Protein AF-A0A1S3DR54-F1 (afdb_monomer_lite)

pLDDT: mean 94.06, std 5.02, range [76.12, 98.69]

Sequence (127 aa):
MCHYFFRPEYRNDWETTLEKMTVAETISEDTILFWQIHKSIWPVTQRDAVFWSHMTQVPDPSDRDAQNIWIVVNNSTDLDAYPPNQGKYLRLFLTVCMLCQTLVTPPKQGTTITRQDIACKITYCSV

Radius of gyration: 18.11 Å; chains: 1; bounding box: 46×26×55 Å

Structure (mmCIF, N/CA/C/O backbone):
data_AF-A0A1S3DR54-F1
#
_entry.id   AF-A0A1S3DR54-F1
#
loop_
_atom_site.group_PDB
_atom_site.id
_atom_site.type_symbol
_atom_site.label_atom_id
_atom_site.label_alt_id
_atom_site.label_comp_id
_atom_site.label_asym_id
_atom_site.label_entity_id
_atom_site.label_seq_id
_atom_site.pdbx_PDB_ins_code
_atom_site.Cartn_x
_atom_site.Cartn_y
_atom_site.Cartn_z
_atom_site.occupancy
_atom_site.B_iso_or_equiv
_atom_site.auth_seq_id
_atom_site.auth_comp_id
_atom_site.auth_asym_id
_atom_site.auth_atom_id
_atom_site.pdbx_PDB_model_num
ATOM 1 N N . MET A 1 1 ? -7.953 -2.585 7.913 1.00 93.56 1 MET A N 1
ATOM 2 C CA . MET A 1 1 ? -7.652 -1.977 6.598 1.00 93.56 1 MET A CA 1
ATOM 3 C C . MET A 1 1 ? -6.172 -2.086 6.264 1.00 93.56 1 MET A C 1
ATOM 5 O O . MET A 1 1 ? -5.864 -2.817 5.335 1.00 93.56 1 MET A O 1
ATOM 9 N N . CYS A 1 2 ? -5.268 -1.492 7.055 1.00 97.69 2 CYS A N 1
ATOM 10 C CA . CYS A 1 2 ? -3.809 -1.576 6.856 1.00 97.69 2 CYS A CA 1
ATOM 11 C C . CYS A 1 2 ? -3.279 -2.993 6.580 1.00 97.69 2 CYS A C 1
ATOM 13 O O . CYS A 1 2 ? -2.509 -3.164 5.646 1.00 97.69 2 CYS A O 1
ATOM 15 N N . HIS A 1 3 ? -3.766 -4.014 7.297 1.00 97.31 3 HIS A N 1
ATOM 16 C CA . HIS A 1 3 ? -3.412 -5.416 7.037 1.00 97.31 3 HIS A CA 1
ATOM 17 C C . HIS A 1 3 ? -3.612 -5.841 5.567 1.00 97.31 3 HIS A C 1
ATOM 19 O O . HIS A 1 3 ? -2.680 -6.341 4.948 1.00 97.31 3 HIS A O 1
ATOM 25 N N . TYR A 1 4 ? -4.794 -5.593 4.991 1.00 97.88 4 TYR A N 1
ATOM 26 C CA . TYR A 1 4 ? -5.118 -5.956 3.602 1.00 97.88 4 TYR A CA 1
ATOM 27 C C . TYR A 1 4 ? -4.385 -5.089 2.568 1.00 97.88 4 TYR A C 1
ATOM 29 O O . TYR A 1 4 ? -4.113 -5.538 1.458 1.00 97.88 4 TYR A O 1
ATOM 37 N N . PHE A 1 5 ? -4.053 -3.847 2.929 1.00 97.88 5 PHE A N 1
ATOM 38 C CA . PHE A 1 5 ? -3.267 -2.953 2.078 1.00 97.88 5 PHE A CA 1
ATOM 39 C C . PHE A 1 5 ? -1.783 -3.369 2.026 1.00 97.88 5 PHE A C 1
ATOM 41 O O . PHE A 1 5 ? -1.158 -3.358 0.960 1.00 97.88 5 PHE A O 1
ATOM 48 N N . PHE A 1 6 ? -1.234 -3.777 3.173 1.00 98.31 6 PHE A N 1
ATOM 49 C CA . PHE A 1 6 ? 0.160 -4.181 3.352 1.00 98.31 6 PHE A CA 1
ATOM 50 C C . PHE A 1 6 ? 0.456 -5.582 2.802 1.00 98.31 6 PHE A C 1
ATOM 52 O O . PHE A 1 6 ? 1.439 -5.770 2.086 1.00 98.31 6 PHE A O 1
ATOM 59 N N . ARG A 1 7 ? -0.378 -6.577 3.131 1.00 97.75 7 ARG A N 1
ATOM 60 C CA . ARG A 1 7 ? -0.072 -7.987 2.861 1.00 97.75 7 ARG A CA 1
ATOM 61 C C . ARG A 1 7 ? -0.095 -8.299 1.350 1.00 97.75 7 ARG A C 1
ATOM 63 O O . ARG A 1 7 ? -1.106 -8.036 0.696 1.00 97.75 7 ARG A O 1
ATOM 70 N N . PRO A 1 8 ? 0.976 -8.908 0.795 1.00 97.00 8 PRO A N 1
ATOM 71 C CA . PRO A 1 8 ? 1.060 -9.240 -0.630 1.00 97.00 8 PRO A CA 1
ATOM 72 C C . PRO A 1 8 ? -0.057 -10.168 -1.120 1.00 97.00 8 PRO A C 1
ATOM 74 O O . PRO A 1 8 ? -0.509 -10.030 -2.253 1.00 97.00 8 PRO A O 1
ATOM 77 N N . GLU A 1 9 ? -0.499 -11.099 -0.270 1.00 96.62 9 GLU A N 1
ATOM 78 C CA . GLU A 1 9 ? -1.473 -12.147 -0.609 1.00 96.62 9 GLU A CA 1
ATOM 79 C C . GLU A 1 9 ? -2.836 -11.601 -1.052 1.00 96.62 9 GLU A C 1
ATOM 81 O O . GLU A 1 9 ? -3.459 -12.190 -1.927 1.00 96.62 9 GLU A O 1
ATOM 86 N N . TYR A 1 10 ? -3.247 -10.434 -0.544 1.00 96.56 10 TYR A N 1
ATOM 87 C CA . TYR A 1 10 ? -4.506 -9.787 -0.930 1.00 96.56 10 TYR A CA 1
ATOM 88 C C . TYR A 1 10 ? -4.341 -8.777 -2.065 1.00 96.56 10 TYR A C 1
ATOM 90 O O . TYR A 1 10 ? -5.326 -8.194 -2.511 1.00 96.56 10 TYR A O 1
ATOM 98 N N . ARG A 1 11 ? -3.110 -8.501 -2.525 1.00 94.50 11 ARG A N 1
ATOM 99 C CA . ARG A 1 11 ? -2.858 -7.385 -3.449 1.00 94.50 11 ARG A CA 1
ATOM 100 C C . ARG A 1 11 ? -3.654 -7.528 -4.745 1.00 94.50 11 ARG A C 1
ATOM 102 O O . ARG A 1 11 ? -4.242 -6.553 -5.196 1.00 94.50 11 ARG A O 1
ATOM 109 N N . ASN A 1 12 ? -3.700 -8.732 -5.310 1.00 93.12 12 ASN A N 1
ATOM 110 C CA . ASN A 1 12 ? -4.397 -8.993 -6.572 1.00 93.12 12 ASN A CA 1
ATOM 111 C C . ASN A 1 12 ? -5.929 -8.955 -6.445 1.00 93.12 12 ASN A C 1
ATOM 113 O O . ASN A 1 12 ? -6.605 -8.845 -7.465 1.00 93.12 12 ASN A O 1
ATOM 117 N N . ASP A 1 13 ? -6.473 -9.018 -5.227 1.00 95.06 13 ASP A N 1
ATOM 118 C CA . ASP A 1 13 ? -7.922 -8.993 -5.007 1.00 95.06 13 ASP A CA 1
ATOM 119 C C . ASP A 1 13 ? -8.500 -7.580 -5.167 1.00 95.06 13 ASP A C 1
ATOM 121 O O . ASP A 1 13 ? -9.675 -7.425 -5.503 1.00 95.06 13 ASP A O 1
ATOM 125 N N . TRP A 1 14 ? -7.692 -6.540 -4.922 1.00 93.12 14 TRP A N 1
ATOM 126 C CA . TRP A 1 14 ? -8.159 -5.150 -4.910 1.00 93.12 14 TRP A CA 1
ATOM 127 C C . TRP A 1 14 ? -7.373 -4.198 -5.818 1.00 93.12 14 TRP A C 1
ATOM 129 O O . TRP A 1 14 ? -7.932 -3.196 -6.267 1.00 93.12 14 TRP A O 1
ATOM 139 N N . GLU A 1 15 ? -6.097 -4.465 -6.108 1.00 93.25 15 GLU A N 1
ATOM 140 C CA . GLU A 1 15 ? -5.272 -3.579 -6.930 1.00 93.25 15 GLU A CA 1
ATOM 141 C C . GLU A 1 15 ? -5.443 -3.896 -8.417 1.00 93.25 15 GLU A C 1
ATOM 143 O O . GLU A 1 15 ? -5.069 -4.960 -8.906 1.00 93.25 15 GLU A O 1
ATOM 148 N N . THR A 1 16 ? -5.989 -2.943 -9.167 1.00 94.56 16 THR A N 1
ATOM 149 C CA . THR A 1 16 ? -6.364 -3.147 -10.573 1.00 94.56 16 THR A CA 1
ATOM 150 C C . THR A 1 16 ? -5.348 -2.579 -11.560 1.00 94.56 16 THR A C 1
ATOM 152 O O . THR A 1 16 ? -5.403 -2.912 -12.749 1.00 94.56 16 THR A O 1
ATOM 155 N N . THR A 1 17 ? -4.404 -1.756 -11.095 1.00 93.88 17 THR A N 1
ATOM 156 C CA . THR A 1 17 ? -3.403 -1.083 -11.937 1.00 93.88 17 THR A CA 1
ATOM 157 C C . THR A 1 17 ? -2.126 -1.898 -12.129 1.00 93.88 17 THR A C 1
ATOM 159 O O . THR A 1 17 ? -1.313 -1.562 -12.990 1.00 93.88 17 THR A O 1
ATOM 162 N N . LEU A 1 18 ? -1.946 -2.980 -11.367 1.00 95.12 18 LEU A N 1
ATOM 163 C CA . LEU A 1 18 ? -0.768 -3.837 -11.452 1.00 95.12 18 LEU A CA 1
ATOM 164 C C . LEU A 1 18 ? -0.872 -4.847 -12.592 1.00 95.12 18 LEU A C 1
ATOM 166 O O . LEU A 1 18 ? -1.898 -5.492 -12.799 1.00 95.12 18 LEU A O 1
ATOM 170 N N . GLU A 1 19 ? 0.227 -4.988 -13.324 1.00 95.19 19 GLU A N 1
ATOM 171 C CA . GLU A 1 19 ? 0.463 -6.097 -14.247 1.00 95.19 19 GLU A CA 1
ATOM 172 C C . GLU A 1 19 ? 1.246 -7.217 -13.559 1.00 95.19 19 GLU A C 1
ATOM 174 O O . GLU A 1 19 ? 0.944 -8.394 -13.740 1.00 95.19 19 GLU A O 1
ATOM 179 N N . LYS A 1 20 ? 2.241 -6.855 -12.740 1.00 95.12 20 LYS A N 1
ATOM 180 C CA . LYS A 1 20 ? 3.052 -7.810 -11.985 1.00 95.12 20 LYS A CA 1
ATOM 181 C C . LYS A 1 20 ? 3.435 -7.240 -10.628 1.00 95.12 20 LYS A C 1
ATOM 183 O O . LYS A 1 20 ? 3.804 -6.074 -10.521 1.00 95.12 20 LYS A O 1
ATOM 188 N N . MET A 1 21 ? 3.425 -8.098 -9.615 1.00 96.94 21 MET A N 1
ATOM 189 C CA . MET A 1 21 ? 3.975 -7.823 -8.294 1.00 96.94 21 MET A CA 1
ATOM 190 C C . MET A 1 21 ? 4.956 -8.931 -7.921 1.00 96.94 21 MET A C 1
ATOM 192 O O . MET A 1 21 ? 4.638 -10.113 -8.047 1.00 96.94 21 MET A O 1
ATOM 196 N N . THR A 1 22 ? 6.142 -8.534 -7.475 1.00 97.69 22 THR A N 1
ATOM 197 C CA . THR A 1 22 ? 7.164 -9.422 -6.928 1.00 97.69 22 THR A CA 1
ATOM 198 C C . THR A 1 22 ? 7.517 -8.940 -5.526 1.00 97.69 22 THR A C 1
ATOM 200 O O . THR A 1 22 ? 7.860 -7.770 -5.343 1.00 97.69 22 THR A O 1
ATOM 203 N N . VAL A 1 23 ? 7.472 -9.842 -4.545 1.00 98.25 23 VAL A N 1
ATOM 204 C CA . VAL A 1 23 ? 8.130 -9.629 -3.249 1.00 98.25 23 VAL A CA 1
ATOM 205 C C . VAL A 1 23 ? 9.625 -9.828 -3.475 1.00 98.25 23 VAL A C 1
ATOM 207 O O . VAL A 1 23 ? 10.060 -10.942 -3.758 1.00 98.25 23 VAL A O 1
ATOM 210 N N . ALA A 1 24 ? 10.387 -8.737 -3.443 1.00 97.94 24 ALA A N 1
ATOM 211 C CA . ALA A 1 24 ? 11.827 -8.762 -3.676 1.00 97.94 24 ALA A CA 1
ATOM 212 C C . ALA A 1 24 ? 12.572 -9.318 -2.456 1.00 97.94 24 ALA A C 1
ATOM 214 O O . ALA A 1 24 ? 13.484 -10.125 -2.612 1.00 97.94 24 ALA A O 1
ATOM 215 N N . GLU A 1 25 ? 12.151 -8.910 -1.259 1.00 98.19 25 GLU A N 1
ATOM 216 C CA . GLU A 1 25 ? 12.736 -9.329 0.012 1.00 98.19 25 GLU A CA 1
ATOM 217 C C . GLU A 1 25 ? 11.724 -9.116 1.148 1.00 98.19 25 GLU A C 1
ATOM 219 O O . GLU A 1 25 ? 10.970 -8.141 1.149 1.00 98.19 25 GLU A O 1
ATOM 224 N N . THR A 1 26 ? 11.726 -10.014 2.132 1.00 98.31 26 THR A N 1
ATOM 225 C CA . THR A 1 26 ? 10.997 -9.846 3.395 1.00 98.31 26 THR A CA 1
ATOM 226 C C . THR A 1 26 ? 12.020 -9.565 4.489 1.00 98.31 26 THR A C 1
ATOM 228 O O . THR A 1 26 ? 12.685 -10.491 4.947 1.00 98.31 26 THR A O 1
ATOM 231 N N . ILE A 1 27 ? 12.154 -8.299 4.893 1.00 98.06 27 ILE A N 1
ATOM 232 C CA . ILE A 1 27 ? 13.112 -7.879 5.930 1.00 98.06 27 ILE A CA 1
ATOM 233 C C . ILE A 1 27 ? 12.621 -8.336 7.312 1.00 98.06 27 ILE A C 1
ATOM 235 O O . ILE A 1 27 ? 13.392 -8.830 8.132 1.00 98.06 27 ILE A O 1
ATOM 239 N N . SER A 1 28 ? 11.322 -8.178 7.564 1.00 98.31 28 SER A N 1
ATOM 240 C CA . SER A 1 28 ? 10.644 -8.554 8.806 1.00 98.31 28 SER A CA 1
ATOM 241 C C . SER A 1 28 ? 9.156 -8.802 8.541 1.00 98.31 28 SER A C 1
ATOM 243 O O . SER A 1 28 ? 8.658 -8.593 7.434 1.00 98.31 28 SER A O 1
ATOM 245 N N . GLU A 1 29 ? 8.406 -9.239 9.556 1.00 97.38 29 GLU A N 1
ATOM 246 C CA . GLU A 1 29 ? 6.963 -9.499 9.417 1.00 97.38 29 GLU A CA 1
ATOM 247 C C . GLU A 1 29 ? 6.142 -8.261 9.021 1.00 97.38 29 GLU A C 1
ATOM 249 O O . GLU A 1 29 ? 5.044 -8.398 8.465 1.00 97.38 29 GLU A O 1
ATOM 254 N N . ASP A 1 30 ? 6.678 -7.079 9.319 1.00 98.38 30 ASP A N 1
ATOM 255 C CA . ASP A 1 30 ? 6.081 -5.763 9.135 1.00 98.38 30 ASP A CA 1
ATOM 256 C C . ASP A 1 30 ? 6.801 -4.901 8.085 1.00 98.38 30 ASP A C 1
ATOM 258 O O . ASP A 1 30 ? 6.336 -3.797 7.812 1.00 98.38 30 ASP A O 1
ATOM 262 N N . THR A 1 31 ? 7.881 -5.396 7.462 1.00 98.69 31 THR A N 1
ATOM 263 C CA . THR A 1 31 ? 8.663 -4.657 6.456 1.00 98.69 31 THR A CA 1
ATOM 264 C C . THR A 1 31 ? 9.026 -5.537 5.261 1.00 98.69 31 THR A C 1
ATOM 266 O O . THR A 1 31 ? 9.745 -6.529 5.391 1.00 98.69 31 THR A O 1
ATOM 269 N N . ILE A 1 32 ? 8.543 -5.162 4.075 1.00 98.69 32 ILE A N 1
ATOM 270 C CA . ILE A 1 32 ? 8.681 -5.943 2.836 1.00 98.69 32 ILE A CA 1
ATOM 271 C C . ILE A 1 32 ? 9.114 -5.027 1.691 1.00 98.69 32 ILE A C 1
ATOM 273 O O . ILE A 1 32 ? 8.571 -3.937 1.523 1.00 98.69 32 ILE A O 1
ATOM 277 N N . LEU A 1 33 ? 10.054 -5.482 0.868 1.00 98.56 33 LEU A N 1
ATOM 278 C CA . LEU A 1 33 ? 10.463 -4.827 -0.371 1.00 98.56 33 LEU A CA 1
ATOM 279 C C . LEU A 1 33 ? 9.689 -5.393 -1.559 1.00 98.56 33 LEU A C 1
ATOM 281 O O . LEU A 1 33 ? 9.581 -6.609 -1.742 1.00 98.56 33 LEU A O 1
ATOM 285 N N . PHE A 1 34 ? 9.192 -4.501 -2.407 1.00 98.31 34 PHE A N 1
ATOM 286 C CA . PHE A 1 34 ? 8.440 -4.845 -3.603 1.00 98.31 34 PHE A CA 1
ATOM 287 C C . PHE A 1 34 ? 9.119 -4.311 -4.855 1.00 98.31 34 PHE A C 1
ATOM 289 O O . PHE A 1 34 ? 9.608 -3.182 -4.884 1.00 98.31 34 PHE A O 1
ATOM 296 N N . TRP A 1 35 ? 9.036 -5.103 -5.921 1.00 97.75 35 TRP A N 1
ATOM 297 C CA . TRP A 1 35 ? 9.165 -4.621 -7.289 1.00 97.75 35 TRP A CA 1
ATOM 298 C C . TRP A 1 35 ? 7.849 -4.859 -8.025 1.00 97.75 35 TRP A C 1
ATOM 300 O O . TRP A 1 35 ? 7.309 -5.969 -8.021 1.00 97.75 35 TRP A O 1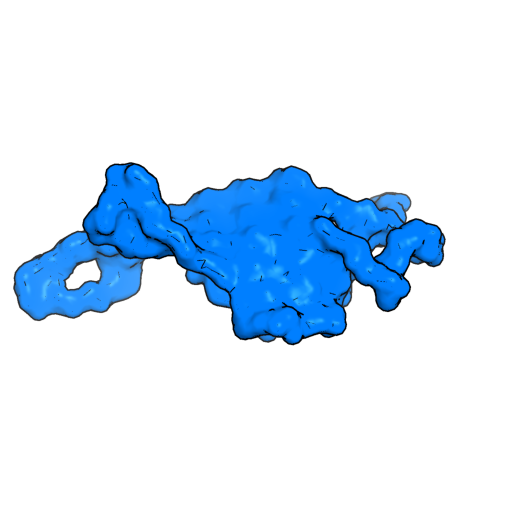
ATOM 310 N N . GLN A 1 36 ? 7.302 -3.806 -8.622 1.00 96.94 36 GLN A N 1
ATOM 311 C CA . GLN A 1 36 ? 5.979 -3.822 -9.239 1.00 96.94 36 GLN A CA 1
ATOM 312 C C . GLN A 1 36 ? 6.030 -3.256 -10.649 1.00 96.94 36 GLN A C 1
ATOM 314 O O . GLN A 1 36 ? 6.737 -2.288 -10.903 1.00 96.94 36 GLN A O 1
ATOM 319 N N . ILE A 1 37 ? 5.265 -3.856 -11.558 1.00 96.12 37 ILE A N 1
ATOM 320 C CA . ILE A 1 37 ? 5.053 -3.364 -12.920 1.00 96.12 37 ILE A CA 1
ATOM 321 C C . ILE A 1 37 ? 3.589 -2.959 -13.031 1.00 96.12 37 ILE A C 1
ATOM 323 O O . ILE A 1 37 ? 2.693 -3.758 -12.744 1.00 96.12 37 ILE A O 1
ATOM 327 N N . HIS A 1 38 ? 3.350 -1.732 -13.478 1.00 95.12 38 HIS A N 1
ATOM 328 C CA . HIS A 1 38 ? 2.011 -1.199 -13.691 1.00 95.12 38 HIS A CA 1
ATOM 329 C C . HIS A 1 38 ? 1.568 -1.408 -15.138 1.00 95.12 38 HIS A C 1
ATOM 331 O O . HIS A 1 38 ? 2.379 -1.361 -16.067 1.00 95.12 38 HIS A O 1
ATOM 337 N N . LYS A 1 39 ? 0.264 -1.596 -15.341 1.00 94.44 39 LYS A N 1
ATOM 338 C CA . LYS A 1 39 ? -0.347 -1.633 -16.673 1.00 94.44 39 LYS A CA 1
ATOM 339 C C . LYS A 1 39 ? -0.051 -0.322 -17.406 1.00 94.44 39 LYS A C 1
ATOM 341 O O . LYS A 1 39 ? -0.166 0.763 -16.833 1.00 94.44 39 LYS A O 1
ATOM 346 N N . SER A 1 40 ? 0.341 -0.409 -18.673 1.00 90.38 40 SER A N 1
ATOM 347 C CA . SER A 1 40 ? 0.541 0.766 -19.521 1.00 90.38 40 SER A CA 1
ATOM 348 C C . SER A 1 40 ? -0.767 1.190 -20.192 1.00 90.38 40 SER A C 1
ATOM 350 O O . SER A 1 40 ? -1.614 0.366 -20.533 1.00 90.38 40 SER A O 1
ATOM 352 N N . ILE A 1 41 ? -0.926 2.499 -20.395 1.00 86.38 41 ILE A N 1
ATOM 353 C CA . ILE A 1 41 ? -1.955 3.063 -21.271 1.00 86.38 41 ILE A CA 1
ATOM 354 C C . ILE A 1 41 ? -1.210 3.654 -22.459 1.00 86.38 41 ILE A C 1
ATOM 356 O O . ILE A 1 41 ? -0.422 4.590 -22.296 1.00 86.38 41 ILE A O 1
ATOM 360 N N . TRP A 1 42 ? -1.428 3.083 -23.643 1.00 84.12 42 TRP A N 1
ATOM 361 C CA . TRP A 1 42 ? -0.865 3.606 -24.885 1.00 84.12 42 TRP A CA 1
ATOM 362 C C . TRP A 1 42 ? -1.256 5.089 -25.047 1.00 84.12 42 TRP A C 1
ATOM 364 O O . TRP A 1 42 ? -2.413 5.428 -24.788 1.00 84.12 42 TRP A O 1
ATOM 374 N N . PRO A 1 43 ? -0.339 5.992 -25.441 1.00 88.94 43 PRO A N 1
ATOM 375 C CA . PRO A 1 43 ? 0.994 5.751 -26.009 1.00 88.94 43 PRO A CA 1
ATOM 376 C C . PRO A 1 43 ? 2.148 5.761 -24.993 1.00 88.94 43 PRO A C 1
ATOM 378 O O . PRO A 1 43 ? 3.305 5.888 -25.384 1.00 88.94 43 PRO A O 1
ATOM 381 N N . VAL A 1 44 ? 1.878 5.684 -23.689 1.00 87.94 44 VAL A N 1
ATOM 382 C CA . VAL A 1 44 ? 2.912 5.959 -22.688 1.00 87.94 44 VAL A CA 1
ATOM 383 C C . VAL A 1 44 ? 3.710 4.710 -22.319 1.00 87.94 44 VAL A C 1
ATOM 385 O O . VAL A 1 44 ? 3.134 3.651 -22.065 1.00 87.94 44 VAL A O 1
ATOM 388 N N . THR A 1 45 ? 5.035 4.865 -22.212 1.00 90.38 45 THR A N 1
ATOM 389 C CA . THR A 1 45 ? 5.962 3.839 -21.714 1.00 90.38 45 THR A CA 1
ATOM 390 C C . THR A 1 45 ? 5.443 3.213 -20.425 1.00 90.38 45 THR A C 1
ATOM 392 O O . THR A 1 45 ? 4.875 3.891 -19.566 1.00 90.38 45 THR A O 1
ATOM 395 N N . GLN A 1 46 ? 5.616 1.902 -20.292 1.00 94.31 46 GLN A N 1
ATOM 396 C CA . GLN A 1 46 ? 5.225 1.167 -19.099 1.00 94.31 46 GLN A CA 1
ATOM 397 C C . GLN A 1 46 ? 6.065 1.578 -17.883 1.00 94.31 46 GLN A C 1
ATOM 399 O O . GLN A 1 46 ? 7.201 2.023 -18.035 1.00 94.31 46 GLN A O 1
ATOM 404 N N . ARG A 1 47 ? 5.498 1.462 -16.679 1.00 94.88 47 ARG A N 1
ATOM 405 C CA . ARG A 1 47 ? 6.148 1.898 -15.441 1.00 94.88 47 ARG A CA 1
ATOM 406 C C . ARG A 1 47 ? 6.460 0.726 -14.533 1.00 94.88 47 ARG A C 1
ATOM 408 O O . ARG A 1 47 ? 5.648 -0.194 -14.427 1.00 94.88 47 ARG A O 1
ATOM 415 N N . ASP A 1 48 ? 7.584 0.823 -13.841 1.00 96.44 48 ASP A N 1
ATOM 416 C CA . ASP A 1 48 ? 7.902 -0.024 -12.700 1.00 96.44 48 ASP A CA 1
ATOM 417 C C . ASP A 1 48 ? 8.111 0.817 -11.434 1.00 96.44 48 ASP A C 1
ATOM 419 O O . ASP A 1 48 ? 8.341 2.022 -11.506 1.00 96.44 48 ASP A O 1
ATOM 423 N N . ALA A 1 49 ? 8.004 0.189 -10.270 1.00 96.69 49 ALA A N 1
ATOM 424 C CA . ALA A 1 49 ? 8.283 0.802 -8.979 1.00 96.69 49 ALA A CA 1
ATOM 425 C C . ALA A 1 49 ? 9.072 -0.179 -8.110 1.00 96.69 49 ALA A C 1
ATOM 427 O O . ALA A 1 49 ? 8.772 -1.375 -8.092 1.00 96.69 49 ALA A O 1
ATOM 428 N N . VAL A 1 50 ? 10.062 0.337 -7.383 1.00 98.00 50 VAL A N 1
ATOM 429 C CA . VAL A 1 50 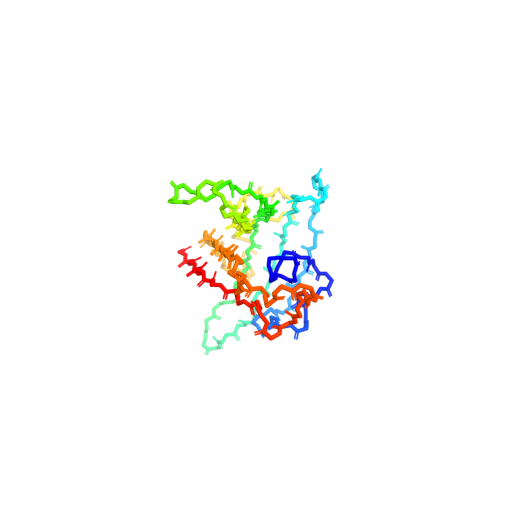? 10.794 -0.389 -6.339 1.00 98.00 50 VAL A CA 1
ATOM 430 C C . VAL A 1 50 ? 10.614 0.390 -5.047 1.00 98.00 50 VAL A C 1
ATOM 432 O O . VAL A 1 50 ? 10.927 1.577 -4.999 1.00 98.00 50 VAL A O 1
ATOM 435 N N . PHE A 1 51 ? 10.063 -0.247 -4.020 1.00 98.50 51 PHE A N 1
ATOM 436 C CA . PHE A 1 51 ? 9.762 0.417 -2.754 1.00 98.50 51 PHE A CA 1
ATOM 437 C C . PHE A 1 51 ? 9.769 -0.569 -1.592 1.00 98.50 51 PHE A C 1
ATOM 439 O O . PHE A 1 51 ? 9.418 -1.739 -1.754 1.00 98.50 51 PHE A O 1
ATOM 446 N N . TRP A 1 52 ? 10.120 -0.085 -0.404 1.00 98.56 52 TRP A N 1
ATOM 447 C CA . TRP A 1 52 ? 9.806 -0.792 0.832 1.00 98.56 52 TRP A CA 1
ATOM 448 C C . TRP A 1 52 ? 8.404 -0.399 1.292 1.00 98.56 52 TRP A C 1
ATOM 450 O O . TRP A 1 52 ? 7.950 0.725 1.080 1.00 98.56 52 TRP A O 1
ATOM 460 N N . SER A 1 53 ? 7.715 -1.344 1.913 1.00 98.69 53 SER A N 1
ATOM 461 C CA . SER A 1 53 ? 6.441 -1.164 2.591 1.00 98.69 53 SER A CA 1
ATOM 462 C C . SER A 1 53 ? 6.638 -1.515 4.056 1.00 98.69 53 SER A C 1
ATOM 464 O O . SER A 1 53 ? 7.187 -2.577 4.346 1.00 98.69 53 SER A O 1
ATOM 466 N N . HIS A 1 54 ? 6.202 -0.647 4.962 1.00 98.69 54 HIS A N 1
ATOM 467 C CA . HIS A 1 54 ? 6.279 -0.867 6.403 1.00 98.69 54 HIS A CA 1
ATOM 468 C C . HIS A 1 54 ? 4.912 -0.647 7.046 1.00 98.69 54 HIS A C 1
ATOM 470 O O . HIS A 1 54 ? 4.298 0.401 6.829 1.00 98.69 54 HIS A O 1
ATOM 476 N N . MET A 1 55 ? 4.441 -1.611 7.837 1.00 98.62 55 MET A N 1
ATOM 477 C CA . MET A 1 55 ? 3.207 -1.499 8.613 1.00 98.62 55 MET A CA 1
ATOM 478 C C . MET A 1 55 ? 3.527 -1.322 10.093 1.00 98.62 55 MET A C 1
ATOM 480 O O . MET A 1 55 ? 4.224 -2.133 10.681 1.00 98.62 55 MET A O 1
ATOM 484 N N . THR A 1 56 ? 2.954 -0.309 10.730 1.00 98.19 56 THR A N 1
ATOM 485 C CA . THR A 1 56 ? 3.19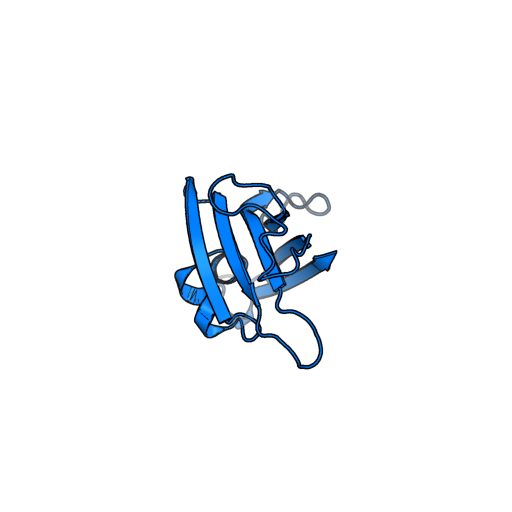0 -0.051 12.152 1.00 98.19 56 THR A CA 1
ATOM 486 C C . THR A 1 56 ? 1.965 0.542 12.837 1.00 98.19 56 THR A C 1
ATOM 488 O O . THR A 1 56 ? 0.920 0.765 12.215 1.00 98.19 56 THR A O 1
ATOM 491 N N . GLN A 1 57 ? 2.091 0.779 14.137 1.00 97.25 57 GLN A N 1
ATOM 492 C CA . GLN A 1 57 ? 1.115 1.481 14.953 1.00 97.25 57 GLN A CA 1
ATOM 493 C C . GLN A 1 57 ? 1.769 2.654 15.671 1.00 97.25 57 GLN A C 1
ATOM 495 O O . GLN A 1 57 ? 2.900 2.550 16.142 1.00 97.25 57 GLN A O 1
ATOM 500 N N . VAL A 1 58 ? 1.020 3.741 15.822 1.00 95.62 58 VAL A N 1
ATOM 501 C CA . VAL A 1 58 ? 1.427 4.886 16.642 1.00 95.62 58 VAL A CA 1
ATOM 502 C C . VAL A 1 58 ? 0.285 5.309 17.568 1.00 95.62 58 VAL A C 1
ATOM 504 O O . VAL A 1 58 ? -0.879 5.154 17.190 1.00 95.62 58 VAL A O 1
ATOM 507 N N . PRO A 1 59 ? 0.573 5.852 18.762 1.00 95.62 59 PRO A N 1
ATOM 508 C CA . PRO A 1 59 ? -0.454 6.460 19.605 1.00 95.62 59 PRO A CA 1
ATOM 509 C C . PRO A 1 59 ? -1.156 7.614 18.882 1.00 95.62 59 PRO A C 1
ATOM 511 O O . PRO A 1 59 ? -0.528 8.312 18.080 1.00 95.62 59 PRO A O 1
ATOM 514 N N . ASP A 1 60 ? -2.435 7.852 19.182 1.00 92.62 60 ASP A N 1
ATOM 515 C CA . ASP A 1 60 ? -3.115 9.048 18.683 1.00 92.62 60 ASP A CA 1
ATOM 516 C C . ASP A 1 60 ? -2.617 10.283 19.462 1.00 92.62 60 ASP A C 1
ATOM 518 O O . ASP A 1 60 ? -2.749 10.346 20.688 1.00 92.62 60 ASP A O 1
ATOM 522 N N . PRO A 1 61 ? -2.007 11.279 18.791 1.00 90.19 61 PRO A N 1
ATOM 523 C CA . PRO A 1 61 ? -1.471 12.452 19.474 1.00 90.19 61 PRO A CA 1
ATOM 524 C C . PRO A 1 61 ? -2.566 13.376 20.026 1.00 90.19 61 PRO A C 1
ATOM 526 O O . PRO A 1 61 ? -2.272 14.215 20.878 1.00 90.19 61 PRO A O 1
ATOM 529 N N . SER A 1 62 ? -3.801 13.252 19.532 1.00 89.31 62 SER A N 1
ATOM 530 C CA . SER A 1 62 ? -4.937 14.105 19.903 1.00 89.31 62 SER A CA 1
ATOM 531 C C . SER A 1 62 ? -5.795 13.492 21.009 1.00 89.31 62 SER A C 1
ATOM 533 O O . SER A 1 62 ? -6.487 14.227 21.708 1.00 89.31 62 SER A O 1
ATOM 535 N N . ASP A 1 63 ? -5.746 12.169 21.172 1.00 88.25 63 ASP A N 1
ATOM 536 C CA . ASP A 1 63 ? -6.527 11.426 22.159 1.00 88.25 63 ASP A CA 1
ATOM 537 C C . ASP A 1 63 ? -5.706 10.252 22.711 1.00 88.25 63 ASP A C 1
ATOM 539 O O . ASP A 1 63 ? -5.521 9.229 22.058 1.00 88.25 63 ASP A O 1
ATOM 543 N N . ARG A 1 64 ? -5.202 10.397 23.940 1.00 86.31 64 ARG A N 1
ATOM 544 C CA . ARG A 1 64 ? -4.342 9.381 24.568 1.00 86.31 64 ARG A CA 1
ATOM 545 C C . ARG A 1 64 ? -5.098 8.122 24.989 1.00 86.31 64 ARG A C 1
ATOM 547 O O . ARG A 1 64 ? -4.450 7.101 25.204 1.00 86.31 64 ARG A O 1
ATOM 554 N N . ASP A 1 65 ? -6.419 8.206 25.117 1.00 85.88 65 ASP A N 1
ATOM 555 C CA . ASP A 1 65 ? -7.274 7.085 25.507 1.00 85.88 65 ASP A CA 1
ATOM 556 C C . ASP A 1 65 ? -7.833 6.346 24.275 1.00 85.88 65 ASP A C 1
ATOM 558 O O . ASP A 1 65 ? -8.427 5.269 24.398 1.00 85.88 65 ASP A O 1
ATOM 562 N N . ALA A 1 66 ? -7.624 6.895 23.073 1.00 88.69 66 ALA A N 1
ATOM 563 C CA . ALA A 1 66 ? -7.991 6.252 21.822 1.00 88.69 66 ALA A CA 1
ATOM 564 C C . ALA A 1 66 ? -7.116 5.029 21.509 1.00 88.69 66 ALA A C 1
ATOM 566 O O . ALA A 1 66 ? -6.004 4.842 22.004 1.00 88.69 66 ALA A O 1
ATOM 567 N N . GLN A 1 67 ? -7.630 4.181 20.617 1.00 91.69 67 GLN A N 1
ATOM 568 C CA . GLN A 1 67 ? -6.854 3.083 20.047 1.00 91.69 67 GLN A CA 1
ATOM 569 C C . GLN A 1 67 ? -5.688 3.623 19.215 1.00 91.69 67 GLN A C 1
ATOM 571 O O . GLN A 1 67 ? -5.818 4.650 18.545 1.00 91.69 67 GLN A O 1
ATOM 576 N N . ASN A 1 68 ? -4.583 2.876 19.182 1.00 96.25 68 ASN A N 1
ATOM 577 C CA . ASN A 1 68 ? -3.467 3.198 18.302 1.00 96.25 68 ASN A CA 1
ATOM 578 C C . ASN A 1 68 ? -3.922 3.322 16.842 1.00 96.25 68 ASN A C 1
ATOM 580 O O . ASN A 1 68 ? -4.752 2.560 16.331 1.00 96.25 68 ASN A O 1
ATOM 584 N N . ILE A 1 69 ? -3.298 4.264 16.154 1.00 97.44 69 ILE A N 1
ATOM 585 C CA . ILE A 1 69 ? -3.460 4.498 14.734 1.00 97.44 69 ILE A CA 1
ATOM 586 C C . ILE A 1 69 ? -2.612 3.482 13.975 1.00 97.44 69 ILE A C 1
ATOM 588 O O . ILE A 1 69 ? -1.403 3.398 14.183 1.00 97.44 69 ILE A O 1
ATOM 592 N N . TRP A 1 70 ? -3.228 2.746 13.054 1.00 98.31 70 TRP A N 1
ATOM 593 C CA . TRP A 1 70 ? -2.503 1.861 12.146 1.00 98.31 70 TRP A CA 1
ATOM 594 C C . TRP A 1 70 ? -1.999 2.630 10.932 1.00 98.31 70 TRP A C 1
ATOM 596 O O . TRP A 1 70 ? -2.740 3.421 10.348 1.00 98.31 70 TRP A O 1
ATOM 606 N N . ILE A 1 71 ? -0.758 2.373 10.530 1.00 98.31 71 ILE A N 1
ATOM 607 C CA . ILE A 1 71 ? -0.107 3.060 9.416 1.00 98.31 71 ILE A CA 1
ATOM 608 C C . ILE A 1 71 ? 0.556 2.033 8.505 1.00 98.31 71 ILE A C 1
ATOM 610 O O . ILE A 1 71 ? 1.188 1.095 8.982 1.00 98.31 71 ILE A O 1
ATOM 614 N N . VAL A 1 72 ? 0.431 2.225 7.192 1.00 98.69 72 VAL A N 1
ATOM 615 C CA . VAL A 1 72 ? 1.297 1.591 6.192 1.00 98.69 72 VAL A CA 1
ATOM 616 C C . VAL A 1 72 ? 1.963 2.681 5.374 1.00 98.69 72 VAL A C 1
ATOM 618 O O . VAL A 1 72 ? 1.266 3.513 4.792 1.00 98.69 72 VAL A O 1
ATOM 621 N N . VAL A 1 73 ? 3.290 2.661 5.312 1.00 98.50 73 VAL A N 1
ATOM 622 C CA . VAL A 1 73 ? 4.083 3.559 4.469 1.00 98.50 73 VAL A CA 1
ATOM 623 C C . VAL A 1 73 ? 4.737 2.745 3.369 1.00 98.50 73 VAL A C 1
ATOM 625 O O . VAL A 1 73 ? 5.381 1.742 3.657 1.00 98.50 73 VAL A O 1
ATOM 628 N N . ASN A 1 74 ? 4.598 3.197 2.128 1.00 98.50 74 ASN A N 1
ATOM 629 C CA . ASN A 1 74 ? 5.368 2.707 0.995 1.00 98.50 74 ASN A CA 1
ATOM 630 C C . ASN A 1 74 ? 6.277 3.836 0.525 1.00 98.50 74 ASN A C 1
ATOM 632 O O . ASN A 1 74 ? 5.784 4.919 0.204 1.00 98.50 74 ASN A O 1
ATOM 636 N N . ASN A 1 75 ? 7.582 3.603 0.468 1.00 98.44 75 ASN A N 1
ATOM 637 C CA . ASN A 1 75 ? 8.527 4.606 -0.003 1.00 98.44 75 ASN A CA 1
ATOM 638 C C . ASN A 1 75 ? 9.534 3.984 -0.963 1.00 98.44 75 ASN A C 1
ATOM 640 O O . ASN A 1 75 ? 10.020 2.872 -0.742 1.00 98.44 75 ASN A O 1
ATOM 644 N N . SER A 1 76 ? 9.808 4.701 -2.048 1.00 98.25 76 SER A N 1
ATOM 645 C CA . SER A 1 76 ? 10.714 4.219 -3.083 1.00 98.25 76 SER A CA 1
ATOM 646 C C . SER A 1 76 ? 12.121 4.012 -2.556 1.00 98.25 76 SER A C 1
ATOM 648 O O . SER A 1 76 ? 12.601 4.716 -1.671 1.00 98.25 76 SER A O 1
ATOM 650 N N . THR A 1 77 ? 12.787 3.020 -3.120 1.00 97.50 77 THR A N 1
ATOM 651 C CA . THR A 1 77 ? 14.166 2.698 -2.787 1.00 97.50 77 THR A CA 1
ATOM 652 C C . THR A 1 77 ? 14.844 2.064 -3.990 1.00 97.50 77 THR A C 1
ATOM 654 O O . THR A 1 77 ? 14.184 1.713 -4.971 1.00 97.50 77 THR A O 1
ATOM 657 N N . ASP A 1 78 ? 16.157 1.921 -3.910 1.00 95.69 78 ASP A N 1
ATOM 658 C CA . ASP A 1 78 ? 16.956 1.295 -4.949 1.00 95.69 78 ASP A CA 1
ATOM 659 C C . ASP A 1 78 ? 17.323 -0.131 -4.540 1.00 95.69 78 ASP A C 1
ATOM 661 O O . ASP A 1 78 ? 17.617 -0.409 -3.379 1.00 95.69 78 ASP A O 1
ATOM 665 N N . LEU A 1 79 ? 17.303 -1.042 -5.513 1.00 95.06 79 LEU A N 1
ATOM 666 C CA . LEU A 1 79 ? 17.760 -2.419 -5.364 1.00 95.06 79 LEU A CA 1
ATOM 667 C C . LEU A 1 79 ? 18.589 -2.800 -6.588 1.00 95.06 79 LEU A C 1
ATOM 669 O O . LEU A 1 79 ? 18.102 -2.699 -7.715 1.00 95.06 79 LEU A O 1
ATOM 673 N N . ASP A 1 80 ? 19.796 -3.321 -6.369 1.00 94.69 80 ASP A N 1
ATOM 674 C CA . ASP A 1 80 ? 20.710 -3.726 -7.448 1.00 94.69 80 ASP A CA 1
ATOM 675 C C . ASP A 1 80 ? 20.122 -4.823 -8.345 1.00 94.69 80 ASP A C 1
ATOM 677 O O . ASP A 1 80 ? 20.401 -4.872 -9.541 1.00 94.69 80 ASP A O 1
ATOM 681 N N . ALA A 1 81 ? 19.264 -5.686 -7.789 1.00 94.19 81 ALA A N 1
ATOM 682 C CA . ALA A 1 81 ? 18.549 -6.715 -8.544 1.00 94.19 81 ALA A CA 1
ATOM 683 C C . ALA A 1 81 ? 17.494 -6.137 -9.512 1.00 94.19 81 ALA A C 1
ATOM 685 O O . ALA A 1 81 ? 17.088 -6.816 -10.456 1.00 94.19 81 ALA A O 1
ATOM 686 N N . TYR A 1 82 ? 17.059 -4.890 -9.292 1.00 94.62 82 TYR A N 1
ATOM 687 C CA . TYR A 1 82 ? 16.027 -4.196 -10.069 1.00 94.62 82 TYR A CA 1
ATOM 688 C C . TYR A 1 82 ? 16.462 -2.756 -10.413 1.00 94.62 82 TYR A C 1
ATOM 690 O O . TYR A 1 82 ? 15.814 -1.784 -9.998 1.00 94.62 82 TYR A O 1
ATOM 698 N N . PRO A 1 83 ? 17.549 -2.581 -11.187 1.00 93.88 83 PRO A N 1
ATOM 699 C CA . PRO A 1 83 ? 18.110 -1.266 -11.463 1.00 93.88 83 PRO A CA 1
ATOM 700 C C . PRO A 1 83 ? 17.171 -0.431 -12.354 1.00 93.88 83 PRO A C 1
ATOM 702 O O . PRO A 1 83 ? 16.501 -0.982 -13.236 1.00 93.88 83 PRO A O 1
ATOM 705 N N . PRO A 1 84 ? 17.108 0.899 -12.164 1.00 92.00 84 PRO A N 1
ATOM 706 C CA . PRO A 1 84 ? 16.304 1.773 -13.012 1.00 92.00 84 PRO A CA 1
ATOM 707 C C . PRO A 1 84 ? 16.881 1.877 -14.436 1.00 92.00 84 PRO A C 1
ATOM 709 O O . PRO A 1 84 ? 18.034 1.538 -14.694 1.00 92.00 84 PRO A O 1
ATOM 712 N N . ASN A 1 85 ? 16.080 2.408 -15.367 1.00 80.00 85 ASN A N 1
ATOM 713 C CA . ASN A 1 85 ? 16.512 2.830 -16.709 1.00 80.00 85 ASN A CA 1
ATOM 714 C C . ASN A 1 85 ? 17.095 1.729 -17.619 1.00 80.00 85 ASN A C 1
ATOM 716 O O . ASN A 1 85 ? 17.822 2.027 -18.562 1.00 80.00 85 ASN A O 1
ATOM 720 N N . GLN A 1 86 ? 16.701 0.467 -17.431 1.00 81.38 86 GLN A N 1
ATOM 721 C CA . GLN A 1 86 ? 17.055 -0.659 -18.319 1.00 81.38 86 GLN A CA 1
ATOM 722 C C . GLN A 1 86 ? 16.296 -0.647 -19.670 1.00 81.38 86 GLN A C 1
ATOM 724 O O . GLN A 1 86 ? 16.062 -1.687 -20.281 1.00 81.38 86 GLN A O 1
ATOM 729 N N . GLY A 1 87 ? 15.822 0.518 -20.123 1.00 76.12 87 GLY A N 1
ATOM 730 C CA . GLY A 1 87 ? 15.124 0.718 -21.402 1.00 76.12 87 GLY A CA 1
ATOM 731 C C . GLY A 1 87 ? 13.695 0.163 -21.504 1.00 76.12 87 GLY A C 1
ATOM 732 O O . GLY A 1 87 ? 12.950 0.592 -22.380 1.00 76.12 87 GLY A O 1
ATOM 733 N N . LYS A 1 88 ? 13.279 -0.755 -20.619 1.00 85.19 88 LYS A N 1
ATOM 734 C CA . LYS A 1 88 ? 11.949 -1.391 -20.673 1.00 85.19 88 LYS A CA 1
ATOM 735 C C . LYS A 1 88 ? 10.848 -0.614 -19.939 1.00 85.19 88 LYS A C 1
ATOM 737 O O . LYS A 1 88 ? 9.711 -0.585 -20.405 1.00 85.19 88 LYS A O 1
ATOM 742 N N . TYR A 1 89 ? 11.177 -0.003 -18.803 1.00 92.69 89 TYR A N 1
ATOM 743 C CA . TYR A 1 89 ? 10.217 0.679 -17.934 1.00 92.69 89 TYR A CA 1
ATOM 744 C C . TYR A 1 89 ? 10.722 2.063 -17.528 1.00 92.69 89 TYR A C 1
ATOM 746 O O . TYR A 1 89 ? 11.926 2.271 -17.370 1.00 92.69 89 TYR A O 1
ATOM 754 N N . LEU A 1 90 ? 9.789 2.993 -17.328 1.00 93.50 90 LEU A N 1
ATOM 755 C CA . LEU A 1 90 ? 10.037 4.253 -16.638 1.00 93.50 90 LEU A CA 1
ATOM 756 C C . LEU A 1 90 ? 9.837 4.046 -15.128 1.00 93.50 90 LEU A C 1
ATOM 758 O O . LEU A 1 90 ? 8.728 3.716 -14.703 1.00 93.50 90 LEU A O 1
ATOM 762 N N . ARG A 1 91 ? 10.891 4.261 -14.331 1.00 95.62 91 ARG A N 1
ATOM 763 C CA . ARG A 1 91 ? 10.848 4.110 -12.869 1.00 95.62 91 ARG A CA 1
ATOM 764 C C . ARG A 1 91 ? 9.966 5.182 -12.236 1.00 95.62 91 ARG A C 1
ATOM 766 O O . ARG A 1 91 ? 10.233 6.373 -12.382 1.00 95.62 91 ARG A O 1
ATOM 773 N N . LEU A 1 92 ? 8.942 4.753 -11.508 1.00 93.62 92 LEU A N 1
ATOM 774 C CA . LEU A 1 92 ? 8.160 5.609 -10.628 1.00 93.62 92 LEU A CA 1
ATOM 775 C C . LEU A 1 92 ? 8.871 5.78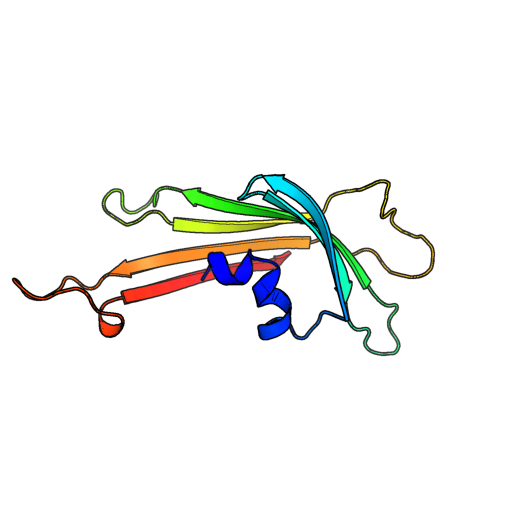3 -9.293 1.00 93.62 92 LEU A C 1
ATOM 777 O O . LEU A 1 92 ? 9.392 4.825 -8.722 1.00 93.62 92 LEU A O 1
ATOM 781 N N . PHE A 1 93 ? 8.809 7.013 -8.796 1.00 95.06 93 PHE A N 1
ATOM 782 C CA . PHE A 1 93 ? 9.083 7.342 -7.410 1.00 95.06 93 PHE A CA 1
ATOM 783 C C . PHE A 1 93 ? 7.747 7.648 -6.747 1.00 95.06 93 PHE A C 1
ATOM 785 O O . PHE A 1 93 ? 6.960 8.437 -7.261 1.00 95.06 93 PHE A O 1
ATOM 792 N N . LEU A 1 94 ? 7.493 6.966 -5.642 1.00 94.50 94 LEU A N 1
ATOM 793 C CA . LEU A 1 94 ? 6.295 7.076 -4.833 1.00 94.50 94 LEU A CA 1
ATOM 794 C C . LEU A 1 94 ? 6.657 7.212 -3.358 1.00 94.50 94 LEU A C 1
ATOM 796 O O . LEU A 1 94 ? 7.572 6.548 -2.856 1.00 94.50 94 LEU A O 1
ATOM 800 N N . THR A 1 95 ? 5.885 8.049 -2.676 1.00 97.62 95 THR A N 1
ATOM 801 C CA . THR A 1 95 ? 5.708 8.044 -1.227 1.00 97.62 95 THR A CA 1
ATOM 802 C C . THR A 1 95 ? 4.216 7.962 -0.936 1.00 97.62 95 THR A C 1
ATOM 804 O O . THR A 1 95 ? 3.467 8.914 -1.149 1.00 97.62 95 THR A O 1
ATOM 807 N N . VAL A 1 96 ? 3.774 6.807 -0.446 1.00 97.88 96 VAL A N 1
ATOM 808 C CA . VAL A 1 96 ? 2.368 6.532 -0.138 1.00 97.88 96 VAL A CA 1
ATOM 809 C C . VAL A 1 96 ? 2.222 6.242 1.345 1.00 97.88 96 VAL A C 1
ATOM 811 O O . VAL A 1 96 ? 3.018 5.507 1.921 1.00 97.88 96 VAL A O 1
ATOM 814 N N . CYS A 1 97 ? 1.180 6.785 1.963 1.00 97.75 97 CYS A N 1
ATOM 815 C CA . CYS A 1 97 ? 0.829 6.508 3.347 1.00 97.75 97 CYS A CA 1
ATOM 816 C C . CYS A 1 97 ? -0.671 6.227 3.458 1.00 97.75 97 CYS A C 1
ATOM 818 O O . CYS A 1 97 ? -1.492 7.031 3.015 1.00 97.75 97 CYS A O 1
ATOM 820 N N . MET A 1 98 ? -1.025 5.093 4.065 1.00 98.12 98 MET A N 1
ATOM 821 C CA . MET A 1 98 ? -2.385 4.790 4.504 1.00 98.12 98 MET A CA 1
ATOM 822 C C . MET A 1 98 ? -2.419 4.768 6.026 1.00 98.12 98 MET A C 1
ATOM 824 O O . MET A 1 98 ? -1.839 3.885 6.655 1.00 98.12 98 MET A O 1
ATOM 828 N N . LEU A 1 99 ? -3.156 5.709 6.599 1.00 97.62 99 LEU A N 1
ATOM 829 C CA . LEU A 1 99 ? -3.364 5.851 8.029 1.00 97.62 99 LEU A CA 1
ATOM 830 C C . LEU A 1 99 ? -4.818 5.508 8.363 1.00 97.62 99 LEU A C 1
ATOM 832 O O . LEU A 1 99 ? -5.739 5.954 7.682 1.00 97.62 99 LEU A O 1
ATOM 836 N N . CYS A 1 100 ? -5.031 4.693 9.392 1.00 98.19 100 CYS A N 1
ATOM 837 C CA . CYS A 1 100 ? -6.338 4.176 9.785 1.00 98.19 100 CYS A CA 1
ATOM 838 C C . CYS A 1 100 ? -6.560 4.354 11.291 1.00 98.19 100 CYS A C 1
ATOM 840 O O . CYS A 1 100 ? -5.921 3.684 12.104 1.00 98.19 100 CYS A O 1
ATOM 842 N N . GLN A 1 101 ? -7.508 5.218 11.650 1.00 96.69 101 GLN A N 1
ATOM 843 C CA . GLN A 1 101 ? -7.979 5.407 13.023 1.00 96.69 101 GLN A CA 1
ATOM 844 C C . GLN A 1 101 ? -9.250 4.579 13.234 1.00 96.69 101 GLN A C 1
ATOM 846 O O . GLN A 1 101 ? -10.195 4.678 12.445 1.00 96.69 101 GLN A O 1
ATOM 851 N N . THR A 1 102 ? -9.284 3.768 14.293 1.00 95.50 102 THR A N 1
ATOM 852 C CA . THR A 1 102 ? -10.477 2.987 14.652 1.00 95.50 102 THR A CA 1
ATOM 853 C C . THR A 1 102 ? -11.297 3.766 15.667 1.00 95.50 102 THR A C 1
ATOM 855 O O . THR A 1 102 ? -10.834 4.021 16.774 1.00 95.50 102 THR A O 1
ATOM 858 N N . LEU A 1 103 ? -12.517 4.131 15.289 1.00 93.12 103 LEU A N 1
ATOM 859 C CA . LEU A 1 103 ? -13.482 4.797 16.153 1.00 93.12 103 LEU A CA 1
ATOM 860 C C . LEU A 1 103 ? -14.466 3.750 16.661 1.00 93.12 103 LEU A C 1
ATOM 862 O O . LEU A 1 103 ? -15.049 3.016 15.862 1.00 93.12 103 LEU A O 1
ATOM 866 N N . VAL A 1 104 ? -14.647 3.681 17.975 1.00 91.38 104 VAL A N 1
ATOM 867 C CA . VAL A 1 104 ? -15.573 2.746 18.615 1.00 91.38 104 VAL A CA 1
ATOM 868 C C . VAL A 1 104 ? -16.681 3.553 19.270 1.00 91.38 104 VAL A C 1
ATOM 870 O O . VAL A 1 104 ? -16.424 4.378 20.143 1.00 91.38 104 VAL A O 1
ATOM 873 N N . THR A 1 105 ? -17.917 3.310 18.852 1.00 89.25 105 THR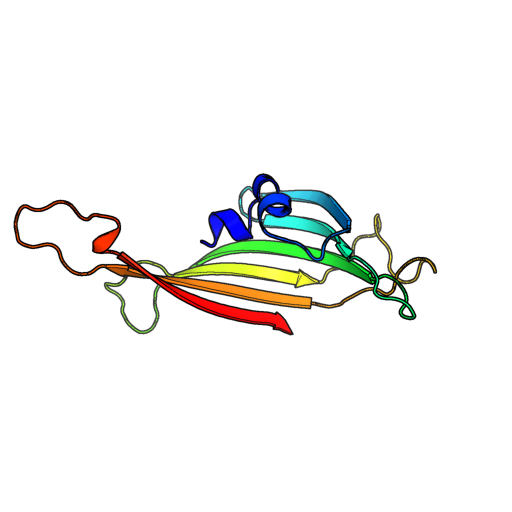 A N 1
ATOM 874 C CA . THR A 1 105 ? -19.100 3.831 19.532 1.00 89.25 105 THR A CA 1
ATOM 875 C C . THR A 1 105 ? -19.269 3.037 20.825 1.00 89.25 105 THR A C 1
ATOM 877 O O . THR A 1 105 ? -19.350 1.807 20.759 1.00 89.25 105 THR A O 1
ATOM 880 N N . PRO A 1 106 ? -19.304 3.685 22.003 1.00 84.88 106 PRO A N 1
ATOM 881 C CA . PRO A 1 106 ? -19.420 2.965 23.263 1.00 84.88 106 PRO A CA 1
ATOM 882 C C . PRO A 1 106 ? -20.685 2.091 23.290 1.00 84.88 106 PRO A C 1
ATOM 884 O O . PRO A 1 106 ? -21.782 2.605 23.041 1.00 84.88 106 PRO A O 1
ATOM 887 N N . PRO A 1 107 ? -20.567 0.787 23.596 1.00 80.88 107 PRO A N 1
ATOM 888 C CA . PRO A 1 107 ? -21.726 -0.089 23.676 1.00 80.88 107 PRO A CA 1
ATOM 889 C C . PRO A 1 107 ? -22.624 0.310 24.856 1.00 80.88 107 PRO A C 1
ATOM 891 O O . PRO A 1 107 ? -22.162 0.840 25.870 1.00 80.88 107 PRO A O 1
ATOM 894 N N . LYS A 1 108 ? -23.924 -0.004 24.772 1.00 80.19 108 LYS A N 1
ATOM 895 C CA . LYS A 1 108 ? -24.805 0.055 25.952 1.00 80.19 108 LYS A CA 1
ATOM 896 C C . LYS A 1 108 ? -24.274 -0.923 27.011 1.00 80.19 108 LYS A C 1
ATOM 898 O O . LYS A 1 108 ? -23.777 -1.994 26.655 1.00 80.19 108 LYS A O 1
ATOM 903 N N . GLN A 1 109 ? -24.372 -0.575 28.298 1.00 81.19 109 GLN A N 1
ATOM 904 C CA . GLN A 1 109 ? -23.867 -1.418 29.393 1.00 81.19 109 GLN A CA 1
ATOM 905 C C . GLN A 1 109 ? -24.309 -2.882 29.238 1.00 81.19 109 GLN A C 1
ATOM 907 O O . GLN A 1 109 ? -25.490 -3.166 29.050 1.00 81.19 109 GLN A O 1
ATOM 912 N N . GLY A 1 110 ? -23.340 -3.799 29.309 1.00 79.00 110 GLY A N 1
ATOM 913 C CA . GLY A 1 110 ? -23.566 -5.241 29.185 1.00 79.00 110 GLY A CA 1
ATOM 914 C C . GLY A 1 110 ? -23.638 -5.781 27.752 1.00 79.00 110 GLY A C 1
ATOM 915 O O . GLY A 1 110 ? -23.829 -6.982 27.587 1.00 79.00 110 GLY A O 1
ATOM 916 N N . THR A 1 111 ? -23.472 -4.944 26.720 1.00 84.19 111 THR A N 1
ATOM 917 C CA . THR A 1 111 ? -23.451 -5.399 25.316 1.00 84.19 111 THR A CA 1
ATOM 918 C C . THR A 1 111 ? -22.030 -5.524 24.764 1.00 84.19 111 THR A C 1
ATOM 920 O O . THR A 1 111 ? -21.131 -4.765 25.124 1.00 84.19 111 THR A O 1
ATOM 923 N N . THR A 1 112 ? -21.814 -6.518 23.901 1.00 89.75 112 THR A N 1
ATOM 924 C CA . THR A 1 112 ? -20.548 -6.734 23.187 1.00 89.75 112 THR A CA 1
ATOM 925 C C . THR A 1 112 ? -20.437 -5.805 21.984 1.00 89.75 112 THR A C 1
ATOM 927 O O . THR A 1 112 ? -21.407 -5.661 21.245 1.00 89.75 112 THR A O 1
ATOM 930 N N . ILE A 1 113 ? -19.248 -5.246 21.744 1.00 90.44 113 ILE A N 1
ATOM 931 C CA . ILE A 1 113 ? -18.961 -4.439 20.549 1.00 90.44 113 ILE A CA 1
ATOM 932 C C . ILE A 1 113 ? -19.146 -5.297 19.290 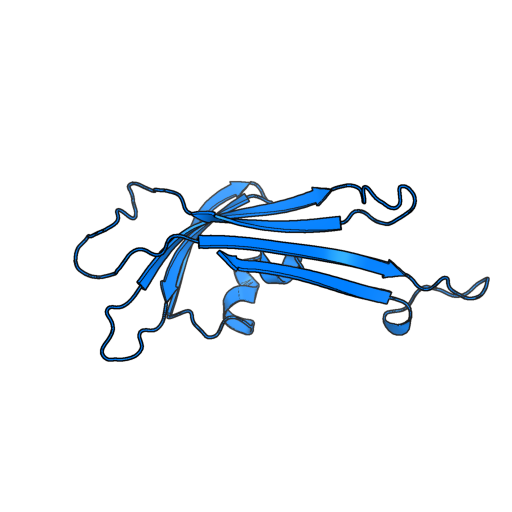1.00 90.44 113 ILE A C 1
ATOM 934 O O . ILE A 1 113 ? -18.620 -6.408 19.199 1.00 90.44 113 ILE A O 1
ATOM 938 N N . THR A 1 114 ? -19.864 -4.764 18.305 1.00 93.12 114 THR A N 1
ATOM 939 C CA . THR A 1 114 ? -20.092 -5.387 16.997 1.00 93.12 114 THR A CA 1
ATOM 940 C C . THR A 1 114 ? -19.476 -4.562 15.866 1.00 93.12 114 THR A C 1
ATOM 942 O O . THR A 1 114 ? -18.947 -3.470 16.073 1.00 93.12 114 THR A O 1
ATOM 945 N N . ARG A 1 115 ? -19.553 -5.062 14.623 1.00 93.56 115 ARG A N 1
ATOM 946 C CA . ARG A 1 115 ? -19.085 -4.307 13.446 1.00 93.56 115 ARG A CA 1
ATOM 947 C C . ARG A 1 115 ? -19.897 -3.033 13.196 1.00 93.56 115 ARG A C 1
ATOM 949 O O . ARG A 1 115 ? -19.386 -2.126 12.553 1.00 93.56 115 ARG A O 1
ATOM 956 N N . GLN A 1 116 ? -21.136 -2.975 13.676 1.00 93.12 116 GLN A N 1
ATOM 957 C CA . GLN A 1 116 ? -22.008 -1.806 13.562 1.00 93.12 116 GLN A CA 1
ATOM 958 C C . GLN A 1 116 ? -21.577 -0.675 14.502 1.00 93.12 116 GLN A C 1
ATOM 960 O O . GLN A 1 116 ? -21.907 0.480 14.251 1.00 93.12 116 GLN A O 1
ATOM 965 N N . ASP A 1 117 ? -20.814 -1.002 15.546 1.00 93.25 117 ASP A N 1
ATOM 966 C CA . ASP A 1 117 ? -20.349 -0.045 16.548 1.00 93.25 117 ASP A CA 1
ATOM 967 C C . ASP A 1 117 ? -18.972 0.540 16.207 1.00 93.25 117 ASP A C 1
ATOM 969 O O . ASP A 1 117 ? -18.501 1.439 16.900 1.00 93.25 117 ASP A O 1
ATOM 973 N N . ILE A 1 118 ? -18.308 0.051 15.154 1.00 94.25 118 ILE A N 1
ATOM 974 C CA . ILE A 1 118 ? -16.963 0.492 14.768 1.00 94.25 118 ILE A CA 1
ATOM 975 C C . ILE A 1 118 ? -16.968 1.216 13.422 1.00 94.25 118 ILE A C 1
ATOM 977 O O . ILE A 1 118 ? -17.621 0.803 12.465 1.00 94.25 118 ILE A O 1
ATOM 981 N N . ALA A 1 119 ? -16.162 2.267 13.325 1.00 95.25 119 ALA A N 1
ATOM 982 C CA . ALA A 1 119 ? -15.864 2.962 12.080 1.00 95.25 119 ALA A CA 1
ATOM 983 C C . ALA A 1 119 ? -14.347 3.080 11.890 1.00 95.25 119 ALA A C 1
ATOM 985 O O . ALA A 1 119 ? -13.589 3.189 12.851 1.00 95.25 119 ALA A O 1
ATOM 986 N N . CYS A 1 120 ? -13.894 3.069 10.638 1.00 96.50 120 CYS A N 1
ATOM 987 C CA . CYS A 1 120 ? -12.492 3.290 10.292 1.00 96.50 120 CYS A CA 1
ATOM 988 C C . CYS A 1 120 ? -12.371 4.625 9.561 1.00 96.50 120 CYS A C 1
ATOM 990 O O . CYS A 1 120 ? -12.837 4.752 8.428 1.00 96.50 120 CYS A O 1
ATOM 992 N N . LYS A 1 121 ? -11.729 5.611 10.185 1.00 96.31 121 LYS A N 1
ATOM 993 C CA . LYS A 1 121 ? -11.373 6.864 9.518 1.00 96.31 121 LYS A CA 1
ATOM 994 C C . LYS A 1 121 ? -10.033 6.669 8.816 1.00 96.31 121 LYS A C 1
ATOM 996 O O . LYS A 1 121 ? -9.024 6.399 9.466 1.00 96.31 121 LYS A O 1
ATOM 1001 N N . ILE A 1 122 ? -10.048 6.763 7.490 1.00 97.75 122 ILE A N 1
ATOM 1002 C CA . ILE A 1 122 ? -8.881 6.527 6.638 1.00 97.75 122 ILE A CA 1
ATOM 1003 C C . ILE A 1 122 ? -8.363 7.867 6.118 1.00 97.75 122 ILE A C 1
ATOM 1005 O O . ILE A 1 122 ? -9.122 8.631 5.524 1.00 97.75 122 ILE A O 1
ATOM 1009 N N . THR A 1 123 ? -7.068 8.111 6.294 1.00 97.50 123 THR A N 1
ATOM 1010 C CA . THR A 1 123 ? -6.333 9.171 5.597 1.00 97.50 123 THR A CA 1
ATOM 1011 C C . THR A 1 123 ? -5.357 8.501 4.639 1.00 97.50 123 THR A C 1
ATOM 1013 O O . THR A 1 123 ? -4.507 7.720 5.065 1.00 97.50 123 THR A O 1
ATOM 1016 N N . TYR A 1 124 ? -5.492 8.783 3.345 1.00 97.62 124 TYR A N 1
ATOM 1017 C CA . TYR A 1 124 ? -4.614 8.258 2.302 1.00 97.62 124 TYR A CA 1
ATOM 1018 C C . TYR A 1 124 ? -3.890 9.411 1.610 1.00 97.62 124 TYR A C 1
ATOM 1020 O O . TYR A 1 124 ? -4.534 10.342 1.128 1.00 97.62 124 TYR A O 1
ATOM 1028 N N . CYS A 1 125 ? -2.564 9.325 1.547 1.00 97.00 125 CYS A N 1
ATOM 1029 C CA . CYS A 1 125 ? -1.704 10.286 0.864 1.00 97.00 125 CYS A CA 1
ATOM 1030 C C . CYS A 1 125 ? -0.813 9.550 -0.139 1.00 97.00 125 CYS A C 1
ATOM 1032 O O . CYS A 1 125 ? -0.258 8.504 0.190 1.00 97.00 125 CYS A O 1
ATOM 1034 N N . SER A 1 126 ? -0.649 10.113 -1.335 1.00 94.81 126 SER A N 1
ATOM 1035 C CA . SER A 1 126 ? 0.244 9.607 -2.382 1.00 94.81 126 SER A CA 1
ATOM 1036 C C . SER A 1 126 ? 0.910 10.791 -3.071 1.00 94.81 126 SER A C 1
ATOM 1038 O O . SER A 1 126 ? 0.202 11.665 -3.573 1.00 94.81 126 SER A O 1
ATOM 1040 N N . VAL A 1 127 ? 2.244 10.810 -3.081 1.00 85.19 127 VAL A N 1
ATOM 1041 C CA . VAL A 1 127 ? 3.087 11.833 -3.723 1.00 85.19 127 VAL A CA 1
ATOM 1042 C C . VAL A 1 127 ? 4.125 11.161 -4.606 1.00 85.19 127 VAL A C 1
ATOM 1044 O O . VAL A 1 127 ? 4.664 10.115 -4.169 1.00 85.19 127 VAL A O 1
#

Foldseek 3Di:
DLVLVQDPVNCVVPPDFFPDKDFPDDPDPFKTWIWTWGDDDPPDATAIFTWMKGWDWDQDPVDNPFDTKIKIWIFGDDDPVDHADPVRHHYDGKTKMKIWGKDFQDDDPPDDGDPVRIDIDIDIDMD

InterPro domains:
  IPR002913 START domain [PF01852] (3-102)
  IPR002913 START domain [PS50848] (1-127)
  IPR023393 START-like domain superfamily [G3DSA:3.30.530.20] (1-127)
  IPR051213 START domain-containing lipid transfer [PTHR19308] (1-126)

Secondary structure (DSSP, 8-state):
-HHHHH-GGGHHHH--SEEEEEEEEEEETTEEEEEEEEPP-TTSPPEEEEEEEEEEEE--SS-TTSPPEEEEEEEE---TTS-TTSSS-EEE--EEEEEEEEEEPPPPTTPPP-GGGEEEEEEEEE-

Organism: Diaphorina citri (NCBI:txid121845)